Protein AF-A0A937I692-F1 (afdb_monomer_lite)

Radius of gyration: 34.32 Å; chains: 1; bounding box: 75×21×85 Å

pLDDT: mean 79.72, std 9.9, range [45.66, 94.5]

Secondary structure (DSSP, 8-state):
-------HHHHHHHSEEEETT---HHHHHHHHHHHHHHHHHHHHS------HHHHHHHHHHHHHHHHHHHHHHH-EEEE---------B--------GGGG---BTTTB-HHHHHIIIIIISTHHHHHHHHSB-

Sequence (134 aa):
MQYTEPNLFTAFAEGNVDFAYGISPLLFSVLVGLIVAGVWLTYFKTTRPLSPPWKAFLVGLRSSVLVLLLFCLLRPVITTLQVSPQETYLGVIIDDSQSMAITDMAGERSRQDALRENFFGASVIDDLAENFQI

Structure (mmCIF, N/CA/C/O backbone):
data_AF-A0A937I692-F1
#
_entry.id   AF-A0A937I692-F1
#
loop_
_atom_site.group_PDB
_atom_site.id
_atom_site.type_symbol
_atom_site.label_atom_id
_atom_site.label_alt_id
_atom_site.label_comp_id
_atom_site.label_asym_id
_atom_site.label_entity_id
_atom_site.label_seq_id
_atom_site.pdbx_PDB_ins_code
_atom_site.Cartn_x
_atom_site.Cartn_y
_atom_site.Cartn_z
_atom_site.occupancy
_atom_site.B_iso_or_equiv
_atom_site.auth_seq_id
_atom_site.auth_comp_id
_atom_site.auth_asym_id
_atom_site.auth_atom_id
_atom_site.pdbx_PDB_model_num
ATOM 1 N N . MET A 1 1 ? 0.155 -4.234 24.273 1.00 46.06 1 MET A N 1
ATOM 2 C CA . MET A 1 1 ? 1.174 -4.469 23.224 1.00 46.06 1 MET A CA 1
ATOM 3 C C . MET A 1 1 ? 2.032 -3.218 23.132 1.00 46.06 1 MET A C 1
ATOM 5 O O . MET A 1 1 ? 1.473 -2.130 23.164 1.00 46.06 1 MET A O 1
ATOM 9 N N . GLN A 1 2 ? 3.359 -3.345 23.149 1.00 45.66 2 GLN A N 1
ATOM 10 C CA . GLN A 1 2 ? 4.267 -2.193 23.154 1.00 45.66 2 GLN A CA 1
ATOM 11 C C . GLN A 1 2 ? 4.139 -1.430 21.830 1.00 45.66 2 GLN A C 1
ATOM 13 O O . GLN A 1 2 ? 4.371 -1.997 20.769 1.00 45.66 2 GLN A O 1
ATOM 18 N N . TYR A 1 3 ? 3.747 -0.157 21.905 1.00 54.59 3 TYR A N 1
ATOM 19 C CA . TYR A 1 3 ? 3.768 0.773 20.779 1.00 54.59 3 TYR A CA 1
ATOM 20 C C . TYR A 1 3 ? 5.233 1.019 20.406 1.00 54.59 3 TYR A C 1
ATOM 22 O O . TYR A 1 3 ? 5.922 1.831 21.023 1.00 54.59 3 TYR A O 1
ATOM 30 N N . THR A 1 4 ? 5.753 0.230 19.471 1.00 61.16 4 THR A N 1
ATOM 31 C CA . THR A 1 4 ? 7.057 0.487 18.867 1.00 61.16 4 THR A CA 1
ATOM 32 C C . THR A 1 4 ? 6.825 1.448 17.717 1.00 61.16 4 THR A C 1
ATOM 34 O O . THR A 1 4 ? 6.137 1.105 16.757 1.00 61.16 4 THR A O 1
ATOM 37 N N . GLU A 1 5 ? 7.367 2.661 17.822 1.00 67.56 5 GLU A N 1
ATOM 38 C CA . GLU A 1 5 ? 7.374 3.587 16.693 1.00 67.56 5 GLU A CA 1
ATOM 39 C C . GLU A 1 5 ? 7.990 2.882 15.476 1.00 67.56 5 GLU A C 1
ATOM 41 O O . GLU A 1 5 ? 9.095 2.334 15.586 1.00 67.56 5 GLU A O 1
ATOM 46 N N . PRO A 1 6 ? 7.287 2.834 14.332 1.00 66.50 6 PRO A N 1
ATOM 47 C CA . PRO A 1 6 ? 7.775 2.106 13.178 1.00 66.50 6 PRO A CA 1
ATOM 48 C C . PRO A 1 6 ? 9.016 2.813 12.629 1.00 66.50 6 PRO A C 1
ATOM 50 O O . PRO A 1 6 ? 8.943 3.894 12.047 1.00 66.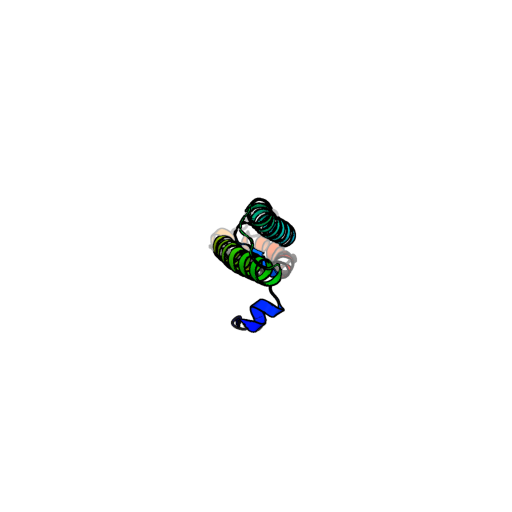50 6 PRO A O 1
ATOM 53 N N . ASN A 1 7 ? 10.174 2.181 12.801 1.00 76.00 7 ASN A N 1
ATOM 54 C CA . ASN A 1 7 ? 11.389 2.569 12.102 1.00 76.00 7 ASN A CA 1
ATOM 55 C C . ASN A 1 7 ? 11.275 2.161 10.625 1.00 76.00 7 ASN A C 1
ATOM 57 O O . ASN A 1 7 ? 10.621 1.176 10.288 1.00 76.00 7 ASN A O 1
ATOM 61 N N . LEU A 1 8 ? 11.966 2.868 9.724 1.00 74.06 8 LEU A N 1
ATOM 62 C CA . LEU A 1 8 ? 11.954 2.539 8.288 1.00 74.06 8 LEU A CA 1
ATOM 63 C C . LEU A 1 8 ? 12.278 1.059 8.031 1.00 74.06 8 LEU A C 1
ATOM 65 O O . LEU A 1 8 ? 11.614 0.397 7.242 1.00 74.06 8 LEU A O 1
ATOM 69 N N . PHE A 1 9 ? 13.268 0.525 8.746 1.00 77.25 9 PHE A N 1
ATOM 70 C CA . PHE A 1 9 ? 13.680 -0.870 8.622 1.00 77.25 9 PHE A CA 1
ATOM 71 C C . PHE A 1 9 ? 12.622 -1.865 9.112 1.00 77.25 9 PHE A C 1
ATOM 73 O O . PHE A 1 9 ? 12.475 -2.918 8.500 1.00 77.25 9 PHE A O 1
ATOM 80 N N . THR A 1 10 ? 11.864 -1.541 10.167 1.00 73.69 10 THR A N 1
ATOM 81 C CA . THR A 1 10 ? 10.785 -2.417 10.652 1.00 73.69 10 THR A CA 1
ATOM 82 C C . THR A 1 10 ? 9.594 -2.376 9.698 1.00 73.69 10 THR A C 1
ATOM 84 O O . THR A 1 10 ? 9.033 -3.419 9.383 1.00 73.69 10 THR A O 1
ATOM 87 N N . ALA A 1 11 ? 9.288 -1.207 9.123 1.00 71.94 11 ALA A N 1
ATOM 88 C CA . ALA A 1 11 ? 8.261 -1.075 8.092 1.00 71.94 11 ALA A CA 1
ATOM 89 C C . ALA A 1 11 ? 8.585 -1.891 6.827 1.00 71.94 11 ALA A C 1
ATOM 91 O O . ALA A 1 11 ? 7.692 -2.523 6.278 1.00 71.94 11 ALA A O 1
ATOM 92 N N . PHE A 1 12 ? 9.845 -1.931 6.376 1.00 75.38 12 PHE A N 1
ATOM 93 C CA . PHE A 1 12 ? 10.246 -2.784 5.246 1.00 75.38 12 PHE A CA 1
ATOM 94 C C . PHE A 1 12 ? 10.268 -4.283 5.578 1.00 75.38 12 PHE A C 1
ATOM 96 O O . PHE A 1 12 ? 10.101 -5.095 4.673 1.00 75.38 12 PHE A O 1
ATOM 103 N N . ALA A 1 13 ? 10.521 -4.655 6.836 1.00 75.38 13 ALA A N 1
ATOM 104 C CA . ALA A 1 13 ? 10.574 -6.054 7.258 1.00 75.38 13 ALA A CA 1
ATOM 105 C C . ALA A 1 13 ? 9.177 -6.669 7.450 1.00 75.38 13 ALA A C 1
ATOM 107 O O . ALA A 1 13 ? 8.985 -7.847 7.158 1.00 75.38 13 ALA A O 1
ATOM 108 N N . GLU A 1 14 ? 8.220 -5.880 7.944 1.00 72.69 14 GLU A N 1
ATOM 109 C CA . GLU A 1 14 ? 6.858 -6.330 8.268 1.00 72.69 14 GLU A CA 1
ATOM 110 C C . GLU A 1 14 ? 5.816 -5.913 7.218 1.00 72.69 14 GLU A C 1
ATOM 112 O O . GLU A 1 14 ? 4.753 -6.527 7.119 1.00 72.69 14 GLU A O 1
ATOM 117 N N . GLY A 1 15 ? 6.091 -4.857 6.452 1.00 71.38 15 GLY A N 1
ATOM 118 C CA . GLY A 1 15 ? 5.182 -4.298 5.458 1.00 71.38 15 GLY A CA 1
ATOM 119 C C . GLY A 1 15 ? 5.314 -4.940 4.082 1.00 71.38 15 GLY A C 1
ATOM 120 O O . GLY A 1 15 ? 6.355 -5.485 3.712 1.00 71.38 15 GLY A O 1
ATOM 121 N N . ASN A 1 16 ? 4.251 -4.830 3.288 1.00 77.69 16 ASN A N 1
ATOM 122 C CA . ASN A 1 16 ? 4.282 -5.207 1.879 1.00 77.69 16 ASN A CA 1
ATOM 123 C C . ASN A 1 16 ? 4.605 -3.978 1.022 1.00 77.69 16 ASN A C 1
ATOM 125 O O . ASN A 1 16 ? 4.185 -2.856 1.318 1.00 77.69 16 ASN A O 1
ATOM 129 N N . VAL A 1 17 ? 5.390 -4.185 -0.037 1.00 75.88 17 VAL A N 1
ATOM 130 C CA . VAL A 1 17 ? 5.664 -3.136 -1.023 1.00 75.88 17 VAL A CA 1
ATOM 131 C C . VAL A 1 17 ? 4.517 -3.117 -2.017 1.00 75.88 17 VAL A C 1
ATOM 133 O O . VAL A 1 17 ? 4.383 -4.032 -2.830 1.00 75.88 17 VAL A O 1
ATOM 136 N N . ASP A 1 18 ? 3.742 -2.041 -1.979 1.00 80.25 18 ASP A N 1
ATOM 137 C CA . ASP A 1 18 ? 2.639 -1.799 -2.896 1.00 80.25 18 ASP A CA 1
ATOM 138 C C . ASP A 1 18 ? 2.839 -0.477 -3.640 1.00 80.25 18 ASP A C 1
ATOM 140 O O . ASP A 1 18 ? 3.593 0.415 -3.243 1.00 80.25 18 ASP A O 1
ATOM 144 N N . PHE A 1 19 ? 2.141 -0.332 -4.759 1.00 82.62 19 PHE A N 1
ATOM 145 C CA . PHE A 1 19 ? 2.031 0.951 -5.440 1.00 82.62 19 PHE A CA 1
ATOM 146 C C . PHE A 1 19 ? 0.739 1.634 -5.007 1.00 82.62 19 PHE A C 1
ATOM 148 O O . PHE A 1 19 ? -0.311 0.994 -4.956 1.00 82.62 19 PHE A O 1
ATOM 155 N N . ALA A 1 20 ? 0.786 2.945 -4.748 1.00 78.06 20 ALA A N 1
ATOM 156 C CA . ALA A 1 20 ? -0.361 3.694 -4.220 1.00 78.06 20 ALA A CA 1
ATOM 157 C C . ALA A 1 20 ? -1.623 3.598 -5.104 1.00 78.06 20 ALA A C 1
ATOM 159 O O . ALA A 1 20 ? -2.740 3.750 -4.622 1.00 78.06 20 ALA A O 1
ATOM 160 N N . TYR A 1 21 ? -1.442 3.325 -6.397 1.00 75.12 21 TYR A N 1
ATOM 161 C CA . TYR A 1 21 ? -2.515 3.151 -7.377 1.00 75.12 21 TYR A CA 1
ATOM 162 C C . TYR A 1 21 ? -3.077 1.718 -7.449 1.00 75.12 21 TYR A C 1
ATOM 164 O O . TYR A 1 21 ? -3.835 1.414 -8.367 1.00 75.12 21 TYR A O 1
ATOM 172 N N . GLY A 1 22 ? -2.694 0.823 -6.531 1.00 78.25 22 GLY A N 1
ATOM 173 C CA . GLY A 1 22 ? -3.143 -0.576 -6.525 1.00 78.25 22 GLY A CA 1
ATOM 174 C C . GLY A 1 22 ? -2.589 -1.407 -7.687 1.00 78.25 22 GLY A C 1
ATOM 175 O O . GLY A 1 22 ? -3.148 -2.443 -8.041 1.00 78.25 22 GLY A O 1
ATOM 176 N N . ILE A 1 23 ? -1.507 -0.948 -8.320 1.00 81.06 23 ILE A N 1
ATOM 177 C CA . ILE A 1 23 ? -0.845 -1.697 -9.386 1.00 81.06 23 ILE A CA 1
ATOM 178 C C . ILE A 1 23 ? -0.100 -2.873 -8.765 1.00 81.06 23 ILE A C 1
ATOM 180 O O . ILE A 1 23 ? 0.735 -2.685 -7.886 1.00 81.06 23 ILE A O 1
ATOM 184 N N . SER A 1 24 ? -0.363 -4.085 -9.255 1.00 84.50 24 SER A N 1
ATOM 185 C CA . SER A 1 24 ? 0.373 -5.261 -8.804 1.00 84.50 24 SER A CA 1
ATOM 186 C C . SER A 1 24 ? 1.842 -5.196 -9.258 1.00 84.50 24 SER A C 1
ATOM 188 O O . SER A 1 24 ? 2.126 -4.746 -10.377 1.00 84.50 24 SER A O 1
ATOM 190 N N . PRO A 1 25 ? 2.798 -5.707 -8.459 1.00 83.69 25 PRO A N 1
ATOM 191 C CA . PRO A 1 25 ? 4.207 -5.792 -8.858 1.00 83.69 25 PRO A CA 1
ATOM 192 C C . PRO A 1 25 ? 4.427 -6.527 -10.192 1.00 83.69 25 PRO A C 1
ATOM 194 O O . PRO A 1 25 ? 5.356 -6.223 -10.948 1.00 83.69 25 PRO A O 1
ATOM 197 N N . LEU A 1 26 ? 3.534 -7.465 -10.523 1.00 88.19 26 LEU A N 1
ATOM 198 C CA . LEU A 1 26 ? 3.527 -8.157 -11.810 1.00 88.19 26 LEU A CA 1
ATOM 199 C C . LEU A 1 26 ? 3.226 -7.204 -12.970 1.00 88.19 26 LEU A C 1
ATOM 201 O O . LEU A 1 26 ? 3.967 -7.186 -13.952 1.00 88.19 26 LEU A O 1
ATOM 205 N N . LEU A 1 27 ? 2.179 -6.382 -12.859 1.00 88.88 27 LEU A N 1
ATOM 206 C CA . LEU A 1 27 ? 1.827 -5.420 -13.905 1.00 88.88 27 LEU A CA 1
ATOM 207 C C . LEU A 1 27 ? 2.922 -4.360 -14.072 1.00 88.88 27 LEU A C 1
ATOM 209 O O . LEU A 1 27 ? 3.260 -4.007 -15.202 1.00 88.88 27 LEU A O 1
ATOM 213 N N . PHE A 1 28 ? 3.543 -3.919 -12.973 1.00 89.75 28 PHE A N 1
ATOM 214 C CA . PHE A 1 28 ? 4.730 -3.063 -13.037 1.00 89.75 28 PHE A CA 1
ATOM 215 C C . PHE A 1 28 ? 5.863 -3.713 -13.846 1.00 89.75 28 PHE A C 1
ATOM 217 O O . PHE A 1 28 ? 6.420 -3.083 -14.745 1.00 89.75 28 PHE A O 1
ATOM 2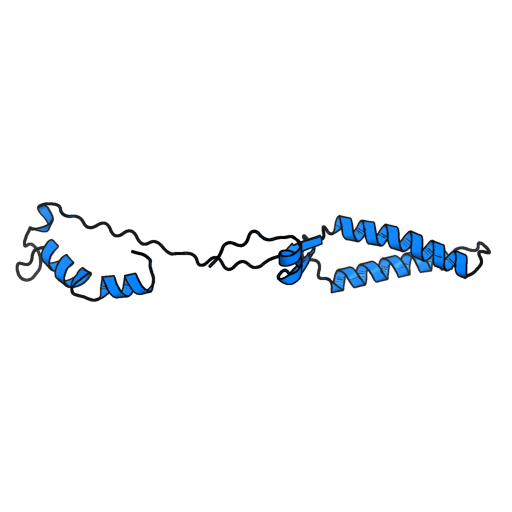24 N N . SER A 1 29 ? 6.157 -4.990 -13.594 1.00 90.25 29 SER A N 1
ATOM 225 C CA . SER A 1 29 ? 7.198 -5.729 -14.322 1.00 90.25 29 SER A CA 1
ATOM 226 C C . SER A 1 29 ? 6.888 -5.845 -15.820 1.00 90.25 29 SER A C 1
ATOM 228 O O . SER A 1 29 ? 7.781 -5.692 -16.656 1.00 90.25 29 SER A O 1
ATOM 230 N N . VAL A 1 30 ? 5.613 -6.042 -16.176 1.00 93.88 30 VAL A N 1
ATOM 231 C CA . VAL A 1 30 ? 5.155 -6.039 -17.575 1.00 93.88 30 VAL A CA 1
ATOM 232 C C . VAL A 1 30 ? 5.373 -4.669 -18.223 1.00 93.88 30 VAL A C 1
ATOM 234 O O . VAL A 1 30 ? 5.921 -4.600 -19.323 1.00 93.88 30 VAL A O 1
ATOM 237 N N . LEU A 1 31 ? 5.009 -3.575 -17.545 1.00 91.62 31 LEU A N 1
ATOM 238 C CA . LEU A 1 31 ? 5.225 -2.213 -18.048 1.00 91.62 31 LEU A CA 1
ATOM 239 C C . LEU A 1 31 ? 6.711 -1.907 -18.262 1.00 91.62 31 LEU A C 1
ATOM 241 O O . LEU A 1 31 ? 7.080 -1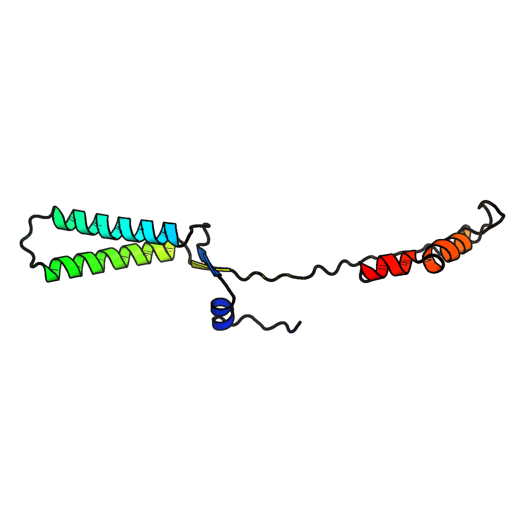.358 -19.302 1.00 91.62 31 LEU A O 1
ATOM 245 N N . VAL A 1 32 ? 7.571 -2.309 -17.322 1.00 92.81 32 VAL A N 1
ATOM 246 C CA . VAL A 1 32 ? 9.029 -2.205 -17.470 1.00 92.81 32 VAL A CA 1
ATOM 247 C C . VAL A 1 32 ? 9.493 -2.960 -18.718 1.00 92.81 32 VAL A C 1
ATOM 249 O O . VAL A 1 32 ? 10.195 -2.384 -19.550 1.00 92.81 32 VAL A O 1
ATOM 252 N N . GLY A 1 33 ? 9.050 -4.207 -18.904 1.00 92.88 33 GLY A N 1
ATOM 253 C CA . GLY A 1 33 ? 9.366 -5.002 -20.093 1.00 92.88 33 GLY A CA 1
ATOM 254 C C . GLY A 1 33 ? 8.939 -4.328 -21.403 1.00 92.88 33 GLY A C 1
ATOM 255 O O . GLY A 1 33 ? 9.725 -4.277 -22.351 1.00 92.88 33 GLY A O 1
ATOM 256 N N . LEU A 1 34 ? 7.737 -3.743 -21.444 1.00 93.75 34 LEU A N 1
ATOM 257 C CA . LEU A 1 34 ? 7.229 -3.005 -22.608 1.00 93.75 34 LEU A CA 1
ATOM 258 C C . LEU A 1 34 ? 8.068 -1.761 -22.923 1.00 93.75 34 LEU A C 1
ATOM 260 O O . LEU A 1 34 ? 8.344 -1.496 -24.094 1.00 93.75 34 LEU A O 1
ATOM 264 N N . ILE A 1 35 ? 8.516 -1.024 -21.902 1.00 92.06 35 ILE A N 1
ATOM 265 C CA . ILE A 1 35 ? 9.410 0.130 -22.075 1.00 92.06 35 ILE A CA 1
ATOM 266 C C . ILE A 1 35 ? 10.740 -0.318 -22.687 1.00 92.06 35 ILE A C 1
ATOM 268 O O . ILE A 1 35 ? 11.165 0.250 -23.696 1.00 92.06 35 ILE A O 1
ATOM 272 N N . VAL A 1 36 ? 11.382 -1.346 -22.119 1.00 90.50 36 VAL A N 1
ATOM 273 C CA . VAL A 1 36 ? 12.673 -1.845 -22.625 1.00 90.50 36 VAL A CA 1
ATOM 274 C C . VAL A 1 36 ? 12.535 -2.348 -24.062 1.00 90.50 36 VAL A C 1
ATOM 276 O O . VAL A 1 36 ? 13.338 -1.979 -24.921 1.00 90.50 36 VAL A O 1
ATOM 279 N N . ALA A 1 37 ? 11.496 -3.135 -24.352 1.00 90.06 37 ALA A N 1
ATOM 280 C CA . ALA A 1 37 ? 11.226 -3.640 -25.695 1.00 90.06 37 ALA A CA 1
ATOM 281 C C . ALA A 1 37 ? 10.955 -2.500 -26.691 1.00 90.06 37 ALA A C 1
ATOM 283 O O . ALA A 1 37 ? 11.514 -2.491 -27.788 1.00 90.06 37 ALA A O 1
ATOM 284 N N . GLY A 1 38 ? 10.157 -1.501 -26.302 1.00 88.81 38 GLY A N 1
ATOM 285 C CA . GLY A 1 38 ? 9.871 -0.327 -27.126 1.00 88.81 38 GLY A CA 1
ATOM 286 C C . GLY A 1 38 ? 11.133 0.469 -27.457 1.00 88.81 38 GLY A C 1
ATOM 287 O O . GLY A 1 38 ? 11.395 0.765 -28.626 1.00 88.81 38 GLY A O 1
ATOM 288 N N . VAL A 1 39 ? 11.970 0.752 -26.455 1.00 87.31 39 VAL A N 1
ATOM 289 C CA . VAL A 1 39 ? 13.262 1.423 -26.665 1.00 87.31 39 VAL A CA 1
ATOM 290 C C . VAL A 1 39 ? 14.156 0.580 -27.575 1.00 87.31 39 VAL A C 1
ATOM 292 O O . VAL A 1 39 ? 14.704 1.103 -28.548 1.00 87.31 39 VAL A O 1
ATOM 295 N N . TRP A 1 40 ? 14.260 -0.725 -27.335 1.00 86.31 40 TRP A N 1
ATOM 296 C CA . TRP A 1 40 ? 15.061 -1.617 -28.169 1.00 86.31 40 TRP A CA 1
ATOM 297 C C . TRP A 1 40 ? 14.613 -1.610 -29.641 1.00 86.31 40 TRP A C 1
ATOM 299 O O . TRP A 1 40 ? 15.451 -1.442 -30.530 1.00 86.31 40 TRP A O 1
ATOM 309 N N . LEU A 1 41 ? 13.304 -1.665 -29.915 1.00 86.06 41 LEU A N 1
ATOM 310 C CA . LEU A 1 41 ? 12.750 -1.600 -31.275 1.00 86.06 41 LEU A CA 1
ATOM 311 C C . LEU A 1 41 ? 13.055 -0.269 -31.983 1.00 86.06 41 LEU A C 1
ATOM 313 O O . LEU A 1 41 ? 13.382 -0.262 -33.174 1.00 86.06 41 LEU A O 1
ATOM 317 N N . THR A 1 42 ? 13.011 0.862 -31.268 1.00 82.62 42 THR A N 1
ATOM 318 C CA . THR A 1 42 ? 13.372 2.173 -31.851 1.00 82.62 42 THR A CA 1
ATOM 319 C C . THR A 1 42 ? 14.847 2.243 -32.262 1.00 82.62 42 THR A C 1
ATOM 321 O O . THR A 1 42 ? 15.181 2.815 -33.305 1.00 82.62 42 THR A O 1
ATOM 324 N N . TYR A 1 43 ? 15.732 1.590 -31.501 1.00 76.19 43 TYR A N 1
ATOM 325 C CA . TYR A 1 43 ? 17.149 1.450 -31.841 1.00 76.19 43 TYR A CA 1
ATOM 326 C C . TYR A 1 43 ? 17.406 0.376 -32.903 1.00 76.19 43 TYR A C 1
ATOM 328 O O . TYR A 1 43 ? 18.424 0.444 -33.598 1.00 76.19 43 TYR A O 1
ATOM 336 N N . PHE A 1 44 ? 16.505 -0.594 -33.069 1.00 69.56 44 PHE A N 1
ATOM 337 C CA . PHE A 1 44 ? 16.571 -1.574 -34.152 1.00 69.56 44 PHE A CA 1
ATOM 338 C C . PHE A 1 44 ? 16.271 -0.927 -35.512 1.00 69.56 44 PHE A C 1
ATOM 340 O O . PHE A 1 44 ? 16.991 -1.168 -36.476 1.00 69.56 44 PHE A O 1
ATOM 347 N N . LYS A 1 45 ? 15.278 -0.030 -35.576 1.00 64.62 45 LYS A N 1
ATOM 348 C CA . LYS A 1 45 ? 14.899 0.696 -36.804 1.00 64.62 45 LYS A CA 1
ATOM 349 C C . LYS A 1 45 ? 15.861 1.821 -37.221 1.00 64.62 45 LYS A C 1
ATOM 351 O O . LYS A 1 45 ? 15.769 2.304 -38.344 1.00 64.62 45 LYS A O 1
ATOM 356 N N . THR A 1 46 ? 16.771 2.254 -36.347 1.00 59.41 46 THR A N 1
ATOM 357 C CA . THR A 1 46 ? 17.733 3.328 -36.651 1.00 59.41 46 THR A CA 1
ATOM 358 C C . THR A 1 46 ? 18.945 2.802 -37.433 1.00 59.41 46 THR A C 1
ATOM 360 O O . THR A 1 46 ? 19.725 1.995 -36.928 1.00 59.41 46 THR A O 1
ATOM 363 N N . THR A 1 47 ? 19.133 3.335 -38.644 1.00 56.09 47 THR A N 1
ATOM 364 C CA . THR A 1 47 ? 20.163 3.019 -39.659 1.00 56.09 47 THR A CA 1
ATOM 365 C C . THR A 1 47 ? 21.570 3.566 -39.376 1.00 56.09 47 THR A C 1
ATOM 367 O O . THR A 1 47 ? 22.449 3.460 -40.229 1.00 56.09 47 THR A O 1
ATOM 370 N N . ARG A 1 48 ? 21.838 4.153 -38.199 1.00 63.94 48 ARG A N 1
ATOM 371 C CA . ARG A 1 48 ? 23.188 4.653 -37.878 1.00 63.94 48 ARG A CA 1
ATOM 372 C C . ARG A 1 48 ? 24.144 3.491 -37.564 1.00 63.94 48 ARG A C 1
ATOM 374 O O . ARG A 1 48 ? 23.793 2.654 -36.727 1.00 63.94 48 ARG A O 1
ATOM 381 N N . PRO A 1 49 ? 25.358 3.463 -38.150 1.00 67.69 49 PRO A N 1
ATOM 382 C CA . PRO A 1 49 ? 26.376 2.459 -37.856 1.00 67.69 49 PRO A CA 1
ATOM 383 C C . PRO A 1 49 ? 26.998 2.745 -36.483 1.00 67.69 49 PRO A C 1
ATOM 385 O O . PRO A 1 49 ? 28.063 3.337 -36.357 1.00 67.69 49 PRO A O 1
ATOM 388 N N . LEU A 1 50 ? 26.280 2.374 -35.428 1.00 69.94 50 LEU A N 1
ATOM 389 C CA . LEU A 1 50 ? 26.789 2.336 -34.061 1.00 69.94 50 LEU A CA 1
ATOM 390 C C . LEU A 1 50 ? 27.205 0.904 -33.748 1.00 69.94 50 LEU A C 1
ATOM 392 O O . LEU A 1 50 ? 26.494 -0.041 -34.097 1.00 69.94 50 LEU A O 1
ATOM 396 N N . SER A 1 51 ? 28.340 0.743 -33.072 1.00 79.81 51 SER A N 1
ATOM 397 C CA . SER A 1 51 ? 28.785 -0.581 -32.658 1.00 79.81 51 SER A CA 1
ATOM 398 C C . SER A 1 51 ? 27.777 -1.207 -31.672 1.00 79.81 51 SER A C 1
ATOM 400 O O . SER A 1 51 ? 27.172 -0.494 -30.860 1.00 79.81 51 SER A O 1
ATOM 402 N N . PRO A 1 52 ? 27.580 -2.539 -31.718 1.00 80.00 52 PRO A N 1
ATOM 403 C CA . PRO A 1 52 ? 26.630 -3.246 -30.856 1.00 80.00 52 PRO A CA 1
ATOM 404 C C . PRO A 1 52 ? 26.701 -2.910 -29.351 1.00 80.00 52 PRO A C 1
ATOM 406 O O . PRO A 1 52 ? 25.635 -2.711 -28.762 1.00 80.00 52 PRO A O 1
ATOM 409 N N . PRO A 1 53 ? 27.885 -2.771 -28.707 1.00 83.94 53 PRO A N 1
ATOM 410 C CA . PRO A 1 53 ? 27.946 -2.471 -27.273 1.00 83.94 53 PRO A CA 1
ATOM 411 C C . PRO A 1 53 ? 27.446 -1.061 -26.939 1.00 83.94 53 PRO A C 1
ATOM 413 O O . PRO A 1 53 ? 26.730 -0.876 -25.958 1.00 83.94 53 PRO A O 1
ATOM 416 N N . TRP A 1 54 ? 27.746 -0.069 -27.782 1.00 83.62 54 TRP A N 1
ATOM 417 C CA . TRP A 1 54 ? 27.252 1.297 -27.592 1.00 83.62 54 TRP A CA 1
ATOM 418 C C . TRP A 1 54 ? 25.738 1.387 -27.781 1.00 83.62 54 TRP A C 1
ATOM 420 O O . TRP A 1 54 ? 25.066 2.115 -27.049 1.00 83.62 54 TRP A O 1
ATOM 430 N N . LYS A 1 55 ? 25.177 0.608 -28.715 1.00 83.56 55 LYS A N 1
ATOM 431 C CA . LYS A 1 55 ? 23.722 0.494 -28.876 1.00 83.56 55 LYS A CA 1
ATOM 432 C C . LYS A 1 55 ? 23.073 -0.092 -27.615 1.00 83.56 55 LYS A C 1
ATOM 434 O O . LYS A 1 55 ? 22.095 0.476 -27.137 1.00 83.56 55 LYS A O 1
ATOM 439 N N . ALA A 1 56 ? 23.632 -1.163 -27.049 1.00 85.12 56 ALA A N 1
ATOM 440 C CA . ALA A 1 56 ? 23.128 -1.757 -25.808 1.00 85.12 56 ALA A CA 1
ATOM 441 C C . ALA A 1 56 ? 23.213 -0.783 -24.620 1.00 85.12 56 ALA A C 1
ATOM 443 O O . ALA A 1 56 ? 22.241 -0.637 -23.880 1.00 85.12 56 ALA A O 1
ATOM 444 N N . PHE A 1 57 ? 24.328 -0.060 -24.484 1.00 89.00 57 PHE A N 1
ATOM 445 C CA . PHE A 1 57 ? 24.504 0.946 -23.436 1.00 89.00 57 PHE A CA 1
ATOM 446 C C . PHE A 1 57 ? 23.464 2.072 -23.525 1.00 89.00 57 PHE A C 1
ATOM 448 O O . PHE A 1 57 ? 22.823 2.401 -22.530 1.00 89.00 57 PHE A O 1
ATOM 455 N N . LEU A 1 58 ? 23.238 2.629 -24.720 1.00 86.81 58 LEU A N 1
ATOM 456 C CA . LEU A 1 58 ? 22.253 3.696 -24.922 1.00 86.81 58 LEU A CA 1
ATOM 457 C C . LEU A 1 58 ? 20.813 3.219 -24.695 1.00 86.81 58 LEU A C 1
ATOM 459 O O . LEU A 1 58 ? 20.012 3.955 -24.119 1.00 86.81 58 LEU A O 1
ATOM 463 N N . VAL A 1 59 ? 20.488 1.990 -25.110 1.00 88.31 59 VAL A N 1
ATOM 464 C CA . VAL A 1 59 ? 19.188 1.365 -24.819 1.00 88.31 59 VAL A CA 1
ATOM 465 C C . VAL A 1 59 ? 19.011 1.188 -23.314 1.00 88.31 59 VAL A C 1
ATOM 467 O O . VAL A 1 59 ? 17.962 1.560 -22.791 1.00 88.31 59 VAL A O 1
ATOM 470 N N . GLY A 1 60 ? 20.029 0.680 -22.613 1.00 90.19 60 GLY A N 1
ATOM 471 C CA . GLY A 1 60 ? 20.010 0.504 -21.162 1.00 90.19 60 GLY A CA 1
ATOM 472 C C . GLY A 1 60 ? 19.829 1.827 -20.422 1.00 90.19 60 GLY A C 1
ATOM 473 O O . GLY A 1 60 ? 18.929 1.944 -19.596 1.00 90.19 60 GLY A O 1
ATOM 474 N N . LEU A 1 61 ? 20.609 2.849 -20.783 1.00 92.31 61 LEU A N 1
ATOM 475 C CA . LEU A 1 61 ? 20.529 4.184 -20.189 1.00 92.31 61 LEU A CA 1
ATOM 476 C C . LEU A 1 61 ? 19.169 4.851 -20.436 1.00 92.31 61 LEU A C 1
ATOM 478 O O . LEU A 1 61 ? 18.578 5.431 -19.531 1.00 92.31 61 LEU A O 1
ATOM 482 N N . ARG A 1 62 ? 18.639 4.773 -21.661 1.00 91.88 62 ARG A N 1
ATOM 483 C CA . ARG A 1 62 ? 17.330 5.366 -21.971 1.00 91.88 62 ARG A CA 1
ATOM 484 C C . ARG A 1 62 ? 16.197 4.624 -21.266 1.00 91.88 62 ARG A C 1
ATOM 486 O O . ARG A 1 62 ? 15.271 5.257 -20.766 1.00 91.88 62 ARG A O 1
ATOM 493 N N . SER A 1 63 ? 16.283 3.297 -21.212 1.00 92.50 63 SER A N 1
ATOM 494 C CA . SER A 1 63 ? 15.303 2.470 -20.511 1.00 92.50 63 SER A CA 1
ATOM 495 C C . SER A 1 63 ? 15.336 2.723 -19.007 1.00 92.50 63 SER A C 1
ATOM 497 O O . SER A 1 63 ? 14.275 2.848 -18.408 1.00 92.50 63 SER A O 1
ATOM 499 N N . SER A 1 64 ? 16.517 2.872 -18.398 1.00 93.75 64 SER A N 1
ATOM 500 C CA . SER A 1 64 ? 16.629 3.119 -16.956 1.00 93.75 64 SER A CA 1
ATOM 501 C C . SER A 1 64 ? 15.980 4.439 -16.550 1.00 93.75 64 SER A C 1
ATOM 503 O O . SER A 1 64 ? 15.221 4.457 -15.585 1.00 93.75 64 SER A O 1
ATOM 505 N N . VAL A 1 65 ? 16.176 5.518 -17.317 1.00 94.50 65 VAL A N 1
ATOM 506 C CA . VAL A 1 65 ? 15.502 6.801 -17.051 1.00 94.50 65 VAL A CA 1
ATOM 507 C C . VAL A 1 65 ? 13.980 6.651 -17.120 1.00 94.50 65 VAL A C 1
ATOM 509 O O . VAL A 1 65 ? 13.279 7.134 -16.236 1.00 94.50 65 VAL A O 1
ATOM 512 N N . LEU A 1 66 ? 13.455 5.954 -18.132 1.00 93.50 66 LEU A N 1
ATOM 513 C CA . LEU A 1 66 ? 12.010 5.735 -18.265 1.00 93.50 66 LEU A CA 1
ATOM 514 C C . LEU A 1 66 ? 11.442 4.855 -17.144 1.00 93.50 66 LEU A C 1
ATOM 516 O O . LEU A 1 66 ? 10.362 5.144 -16.636 1.00 93.50 66 LEU A O 1
ATOM 520 N N . VAL A 1 67 ? 12.168 3.814 -16.732 1.00 93.50 67 VAL A N 1
ATOM 521 C CA . VAL A 1 67 ? 11.775 2.941 -15.616 1.00 93.50 67 VAL A CA 1
ATOM 522 C C . VAL A 1 67 ? 11.791 3.702 -14.293 1.00 93.50 67 VAL A C 1
ATOM 524 O O . VAL A 1 67 ? 10.858 3.556 -13.510 1.00 93.50 67 VAL A O 1
ATOM 527 N N . LEU A 1 68 ? 12.795 4.550 -14.053 1.00 93.69 68 LEU A N 1
ATOM 528 C CA . LEU A 1 68 ? 12.845 5.410 -12.869 1.00 93.69 68 LEU A CA 1
ATOM 529 C C . LEU A 1 68 ? 11.683 6.404 -12.851 1.00 93.69 68 LEU A C 1
ATOM 531 O O . LEU A 1 68 ? 11.036 6.564 -11.821 1.00 93.69 68 LEU A O 1
ATOM 535 N N . LEU A 1 69 ? 11.374 7.031 -13.990 1.00 93.31 69 LEU A N 1
ATOM 536 C CA . LEU A 1 69 ? 10.207 7.906 -14.105 1.00 93.31 69 LEU A CA 1
ATOM 537 C C . LEU A 1 69 ? 8.907 7.152 -13.816 1.00 93.31 69 LEU A C 1
ATOM 539 O O . LEU A 1 69 ? 8.084 7.656 -13.057 1.00 93.31 69 LEU A O 1
ATOM 543 N N . LEU A 1 70 ? 8.737 5.948 -14.373 1.00 90.31 70 LEU A N 1
ATOM 544 C CA . LEU A 1 70 ? 7.581 5.098 -14.093 1.00 90.31 70 LEU A CA 1
ATOM 545 C C . LEU A 1 70 ? 7.495 4.764 -12.599 1.00 90.31 70 LEU A C 1
ATOM 547 O O . LEU A 1 70 ? 6.444 4.944 -11.997 1.00 90.31 70 LEU A O 1
ATOM 551 N N . PHE A 1 71 ? 8.596 4.328 -11.989 1.00 90.12 71 PHE A N 1
ATOM 552 C CA . PHE A 1 71 ? 8.656 4.009 -10.564 1.00 90.12 71 PHE A CA 1
ATOM 553 C C . PHE A 1 71 ? 8.253 5.209 -9.695 1.00 90.12 71 PHE A C 1
ATOM 555 O O . PHE A 1 71 ? 7.398 5.076 -8.822 1.00 90.12 71 PHE A O 1
ATOM 562 N N . CYS A 1 72 ? 8.789 6.399 -9.981 1.00 89.75 72 CYS A N 1
ATOM 563 C CA . CYS A 1 72 ? 8.420 7.632 -9.283 1.00 89.75 72 CYS A CA 1
ATOM 564 C C . CYS A 1 72 ? 6.944 8.011 -9.493 1.00 89.75 72 CYS A C 1
ATOM 566 O O . CYS A 1 72 ? 6.282 8.424 -8.542 1.00 89.75 72 CYS A O 1
ATOM 568 N N . LEU A 1 73 ? 6.413 7.847 -10.711 1.00 88.94 73 LEU A N 1
ATOM 569 C CA . LEU A 1 73 ? 5.005 8.110 -11.038 1.00 88.94 73 LEU A CA 1
ATOM 570 C C . LEU A 1 73 ? 4.047 7.178 -10.293 1.00 88.94 73 LEU A C 1
ATOM 572 O O . LEU A 1 73 ? 2.979 7.614 -9.867 1.00 88.94 73 LEU A O 1
ATOM 576 N N . LEU A 1 74 ? 4.428 5.912 -10.118 1.00 86.88 74 LEU A N 1
ATOM 577 C CA . LEU A 1 74 ? 3.600 4.918 -9.435 1.00 86.88 74 LEU A CA 1
ATOM 578 C C . LEU A 1 74 ? 3.586 5.060 -7.915 1.00 86.88 74 LEU A C 1
ATOM 580 O O . LEU A 1 74 ? 2.770 4.400 -7.272 1.00 86.88 74 LEU A O 1
ATOM 584 N N . ARG A 1 75 ? 4.432 5.940 -7.362 1.00 86.62 75 ARG A N 1
ATOM 585 C CA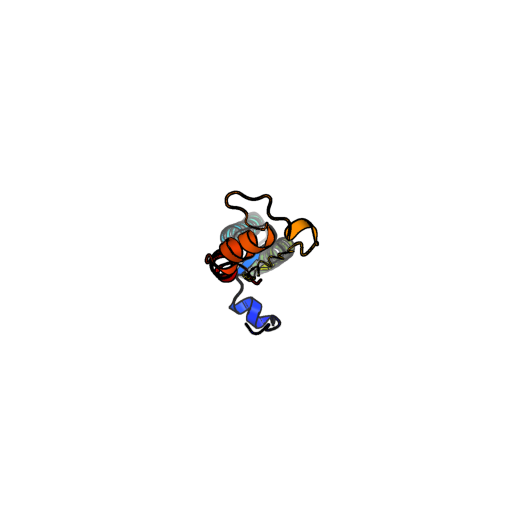 . ARG A 1 75 ? 4.511 6.269 -5.936 1.00 86.62 75 ARG A CA 1
ATOM 586 C C . ARG A 1 75 ? 4.605 4.993 -5.080 1.00 86.62 75 ARG A C 1
ATOM 588 O O . ARG A 1 75 ? 3.585 4.538 -4.554 1.00 86.62 75 ARG A O 1
ATOM 595 N N . PRO A 1 76 ? 5.805 4.401 -4.949 1.00 84.62 76 PRO A N 1
ATOM 596 C CA . PRO A 1 76 ? 5.994 3.224 -4.109 1.00 84.62 76 PRO A CA 1
ATOM 597 C C . PRO A 1 76 ? 5.627 3.572 -2.665 1.00 84.62 76 PRO A C 1
ATOM 599 O O . PRO A 1 76 ? 6.063 4.599 -2.135 1.00 84.62 76 PRO A O 1
ATOM 602 N N . VAL A 1 77 ? 4.808 2.735 -2.040 1.00 82.94 77 VAL A N 1
ATOM 603 C CA . VAL A 1 77 ? 4.376 2.892 -0.651 1.00 82.94 77 VAL A CA 1
ATOM 604 C C . VAL A 1 77 ? 4.557 1.575 0.090 1.00 82.94 77 VAL A C 1
ATOM 606 O O . VAL A 1 77 ? 4.449 0.495 -0.483 1.00 82.94 77 VAL A O 1
ATOM 609 N N . ILE A 1 78 ? 4.865 1.672 1.377 1.00 81.25 78 ILE A N 1
ATOM 610 C CA . ILE A 1 78 ? 4.956 0.513 2.261 1.00 81.25 78 ILE A CA 1
ATOM 611 C C . ILE A 1 78 ? 3.659 0.475 3.051 1.00 81.25 78 ILE A C 1
ATOM 613 O O . ILE A 1 78 ? 3.343 1.433 3.762 1.00 81.25 78 ILE A O 1
ATOM 617 N N . THR A 1 79 ? 2.900 -0.601 2.897 1.00 77.62 79 THR A N 1
ATOM 618 C CA . THR A 1 79 ? 1.636 -0.807 3.601 1.00 77.62 79 THR A CA 1
ATOM 619 C C . THR A 1 79 ? 1.871 -1.751 4.777 1.00 77.62 79 THR A C 1
ATOM 621 O O . THR A 1 79 ? 2.382 -2.861 4.622 1.00 77.62 79 THR A O 1
ATOM 624 N N . THR A 1 80 ? 1.519 -1.303 5.982 1.00 76.38 80 THR A N 1
ATOM 625 C CA . THR A 1 80 ? 1.563 -2.115 7.202 1.00 76.38 80 THR A CA 1
ATOM 626 C C . THR A 1 80 ? 0.142 -2.324 7.714 1.00 76.38 80 THR A C 1
ATOM 628 O O . THR A 1 80 ? -0.618 -1.376 7.911 1.00 76.38 80 THR A O 1
ATOM 631 N N . LEU A 1 81 ? -0.246 -3.587 7.900 1.00 68.56 81 LEU A N 1
ATOM 632 C CA . LEU A 1 81 ? -1.543 -3.939 8.469 1.00 68.56 81 LEU A CA 1
ATOM 633 C C . LEU A 1 81 ? -1.427 -3.912 9.990 1.00 68.56 81 LEU A C 1
ATOM 635 O O . LEU A 1 81 ? -0.894 -4.836 10.597 1.00 68.56 81 LEU A O 1
ATOM 639 N N . GLN A 1 82 ? -1.927 -2.847 10.607 1.00 67.25 82 GLN A N 1
ATOM 640 C CA . GLN A 1 82 ? -2.085 -2.789 12.054 1.00 67.25 82 GLN A CA 1
ATOM 641 C C . GLN A 1 82 ? -3.525 -3.145 12.407 1.00 67.25 82 GLN A C 1
ATOM 643 O O . GLN A 1 82 ? -4.457 -2.394 12.123 1.00 67.25 82 GLN A O 1
ATOM 648 N N . VAL A 1 83 ? -3.708 -4.309 13.028 1.00 63.88 83 VAL A N 1
ATOM 649 C CA . VAL A 1 83 ? -4.989 -4.678 13.630 1.00 63.88 83 VAL A CA 1
ATOM 650 C C . VAL A 1 83 ? -5.081 -3.923 14.951 1.00 63.88 83 VAL A C 1
ATOM 652 O O . VAL A 1 83 ? -4.465 -4.315 15.938 1.00 63.88 83 VAL A O 1
ATOM 655 N N . SER A 1 84 ? -5.794 -2.799 14.957 1.00 62.94 84 SER A N 1
ATOM 656 C CA . SER A 1 84 ? -6.165 -2.126 16.200 1.00 62.94 84 SER A CA 1
ATOM 657 C C . SER A 1 84 ? -7.366 -2.873 16.783 1.00 62.94 84 SER A C 1
ATOM 659 O O . SER A 1 84 ? -8.426 -2.862 16.151 1.00 62.94 84 SER A O 1
ATOM 661 N N . PRO A 1 85 ? -7.234 -3.567 17.930 1.00 60.62 85 PRO A N 1
ATOM 662 C CA . PRO A 1 85 ? -8.407 -4.074 18.623 1.00 60.62 85 PRO A CA 1
ATOM 663 C C . PRO A 1 85 ? -9.273 -2.867 19.000 1.00 60.62 85 PRO A C 1
ATOM 665 O O . PRO A 1 85 ? -8.831 -1.994 19.743 1.00 60.62 85 PRO A O 1
ATOM 668 N N . GLN A 1 86 ? -10.479 -2.774 18.433 1.00 60.19 86 GLN A N 1
ATOM 669 C CA . GLN A 1 86 ? -11.453 -1.779 18.871 1.00 60.19 86 GLN A CA 1
ATOM 670 C C . GLN A 1 86 ? -11.944 -2.198 20.256 1.00 60.19 86 GLN A C 1
ATOM 672 O O . GLN A 1 86 ? -12.749 -3.120 20.379 1.00 60.19 86 GLN A O 1
ATOM 677 N N . GLU A 1 87 ? -11.437 -1.549 21.302 1.00 66.69 87 GLU A N 1
ATOM 678 C CA . GLU A 1 87 ? -12.009 -1.686 22.639 1.00 66.69 87 GLU A CA 1
ATOM 679 C C . GLU A 1 87 ? -13.412 -1.072 22.607 1.00 66.69 87 GLU A C 1
ATOM 681 O O . GLU A 1 87 ? -13.582 0.126 22.367 1.00 66.69 87 GLU A O 1
ATOM 686 N N . THR A 1 88 ? -14.437 -1.916 22.746 1.00 71.19 88 THR A N 1
ATOM 687 C CA . THR A 1 88 ? -15.827 -1.460 22.711 1.00 71.19 88 THR A CA 1
ATOM 688 C C . THR A 1 88 ? -16.237 -1.079 24.126 1.00 71.19 88 THR A C 1
ATOM 690 O O . THR A 1 88 ? -16.425 -1.945 24.979 1.00 71.19 88 THR A O 1
ATOM 693 N N . TYR A 1 89 ? -16.331 0.227 24.379 1.00 78.44 89 TYR A N 1
ATOM 694 C CA . TYR A 1 89 ? -16.769 0.771 25.662 1.00 78.44 89 TYR A CA 1
ATOM 695 C C . TYR A 1 89 ? -18.295 0.804 25.728 1.00 78.44 89 TYR A C 1
ATOM 697 O O . TYR A 1 89 ? -18.942 1.386 24.850 1.00 78.44 89 TYR A O 1
ATOM 705 N N . LEU A 1 90 ? -18.869 0.224 26.781 1.00 81.62 90 LEU A N 1
ATOM 706 C CA . LEU A 1 90 ? -20.307 0.270 27.041 1.00 81.62 90 LEU A CA 1
ATOM 707 C C . LEU A 1 90 ? -20.573 1.060 28.325 1.00 81.62 90 LEU A C 1
ATOM 709 O O . LEU A 1 90 ? -20.277 0.603 29.418 1.00 81.62 90 LEU A O 1
ATOM 713 N N . GLY A 1 91 ? -21.166 2.248 28.206 1.00 84.56 91 GLY A N 1
ATOM 714 C CA . GLY A 1 91 ? -21.615 3.013 29.369 1.00 84.56 91 GLY A CA 1
ATOM 715 C C . GLY A 1 91 ? -23.017 2.589 29.806 1.00 84.56 91 GLY A C 1
ATOM 716 O O . GLY A 1 91 ? -23.967 2.761 29.043 1.00 84.56 91 GLY A O 1
ATOM 717 N N . VAL A 1 92 ? -23.166 2.088 31.036 1.00 83.12 92 VAL A N 1
ATOM 718 C CA . VAL A 1 92 ? -24.475 1.778 31.636 1.00 83.12 92 VAL A CA 1
ATOM 719 C C . VAL A 1 92 ? -24.853 2.871 32.634 1.00 83.12 92 VAL A C 1
ATOM 721 O O . VAL A 1 92 ? -24.141 3.108 33.606 1.00 83.12 92 VAL A O 1
ATOM 724 N N . ILE A 1 93 ? -25.988 3.537 32.408 1.00 86.88 93 ILE A N 1
ATOM 725 C CA . ILE A 1 93 ? -26.542 4.537 33.331 1.00 86.88 93 ILE A CA 1
ATOM 726 C C . ILE A 1 93 ? -27.814 3.962 33.945 1.00 86.88 93 ILE A C 1
ATOM 728 O O . ILE A 1 93 ? -28.748 3.604 33.228 1.00 86.88 93 ILE A O 1
ATOM 732 N N . ILE A 1 94 ? -27.844 3.891 35.273 1.00 84.94 94 ILE A N 1
ATOM 733 C CA . ILE A 1 94 ? -28.979 3.384 36.043 1.00 84.94 94 ILE A CA 1
ATOM 734 C C . ILE A 1 94 ? -29.637 4.567 36.752 1.00 84.94 94 ILE A C 1
ATOM 736 O O . ILE A 1 94 ? -28.959 5.343 37.423 1.00 84.94 94 ILE A O 1
ATOM 740 N N . ASP A 1 95 ? -30.953 4.709 36.594 1.00 85.06 95 ASP A N 1
ATOM 741 C CA . ASP A 1 95 ? -31.732 5.705 37.331 1.00 85.06 95 ASP A CA 1
ATOM 742 C C . ASP A 1 95 ? -31.928 5.257 38.792 1.00 85.06 95 ASP A C 1
ATOM 744 O O . ASP A 1 95 ? -32.450 4.170 39.046 1.00 85.06 95 ASP A O 1
ATOM 748 N N . ASP A 1 96 ? -31.528 6.106 39.743 1.00 86.00 96 ASP A N 1
ATOM 749 C CA . ASP A 1 96 ? -31.693 5.918 41.196 1.00 86.00 96 ASP A CA 1
ATOM 750 C C . ASP A 1 96 ? -32.705 6.916 41.795 1.00 86.00 96 ASP A C 1
ATOM 752 O O . ASP A 1 96 ? -32.635 7.327 42.955 1.00 86.00 96 ASP A O 1
ATOM 756 N N . SER A 1 97 ? -33.658 7.376 40.982 1.00 88.38 97 SER A N 1
ATOM 757 C CA . SER A 1 97 ? -34.711 8.272 41.451 1.00 88.38 97 SER A CA 1
ATOM 758 C C . SER A 1 97 ? -35.630 7.602 42.486 1.00 88.38 97 SER A C 1
ATOM 760 O O . SER A 1 97 ? -35.913 6.407 42.434 1.00 88.38 97 SER A O 1
ATOM 762 N N . GLN A 1 98 ? -36.213 8.402 43.390 1.00 80.38 98 GLN A N 1
ATOM 763 C CA . GLN A 1 98 ? -37.205 7.939 44.383 1.00 80.38 98 GLN A CA 1
ATOM 764 C C . GLN A 1 98 ? -38.420 7.237 43.748 1.00 80.38 98 GLN A C 1
ATOM 766 O O . GLN A 1 98 ? -39.093 6.440 44.395 1.00 80.38 98 GLN A O 1
ATOM 771 N N . SER A 1 99 ? -38.693 7.494 42.464 1.00 80.69 99 SER A N 1
ATOM 772 C CA . SER A 1 99 ? -39.763 6.818 41.730 1.00 80.69 99 SER A CA 1
ATOM 773 C C . SER A 1 99 ? -39.490 5.323 41.515 1.00 80.69 99 SER A C 1
ATOM 775 O O . SER A 1 99 ? -40.430 4.546 41.367 1.00 80.69 99 SER A O 1
ATOM 777 N N . MET A 1 100 ? -38.224 4.902 41.537 1.00 81.19 100 MET A N 1
ATOM 778 C CA . MET A 1 100 ? -37.813 3.510 41.344 1.00 81.19 100 MET A CA 1
ATOM 779 C C . MET A 1 100 ? -38.100 2.623 42.562 1.00 81.19 100 MET A C 1
ATOM 781 O O . MET A 1 100 ? -38.219 1.407 42.411 1.00 81.19 100 MET A O 1
ATOM 785 N N . ALA A 1 101 ? -38.281 3.223 43.743 1.00 81.44 101 ALA A N 1
ATOM 786 C CA . ALA A 1 101 ? -38.670 2.530 44.971 1.00 81.44 101 ALA A CA 1
ATOM 787 C C . ALA A 1 101 ? -40.177 2.205 45.037 1.00 81.44 101 ALA A C 1
ATOM 789 O O . ALA A 1 101 ? -40.621 1.508 45.946 1.00 81.44 101 ALA A O 1
ATOM 790 N N . ILE A 1 102 ? -40.976 2.693 44.080 1.00 82.69 102 ILE A N 1
ATOM 791 C CA . ILE A 1 102 ? -42.420 2.444 44.039 1.00 82.69 102 ILE A CA 1
ATOM 792 C C . ILE A 1 102 ? -42.679 0.990 43.625 1.00 82.69 102 ILE A C 1
ATOM 794 O O . ILE A 1 102 ? -42.218 0.531 42.575 1.00 82.69 102 ILE A O 1
ATOM 798 N N . THR A 1 103 ? -43.459 0.285 44.440 1.00 82.56 103 THR A N 1
ATOM 799 C CA . THR A 1 103 ? -43.867 -1.115 44.277 1.00 82.56 103 THR A CA 1
ATOM 800 C C . THR A 1 103 ? -45.058 -1.268 43.325 1.00 82.56 103 THR A C 1
ATOM 802 O O . THR A 1 103 ? -46.139 -1.697 43.711 1.00 82.56 103 THR A O 1
ATOM 805 N N . ASP A 1 104 ? -44.859 -0.881 42.064 1.00 78.88 104 ASP A N 1
ATOM 806 C CA . ASP A 1 104 ? -45.883 -0.933 40.999 1.00 78.88 104 ASP A CA 1
ATOM 807 C C . ASP A 1 104 ? -45.736 -2.171 40.083 1.00 78.88 104 ASP A C 1
ATOM 809 O O . ASP A 1 104 ? -46.494 -2.373 39.138 1.00 78.88 104 ASP A O 1
ATOM 813 N N . MET A 1 105 ? -44.733 -3.023 40.331 1.00 76.31 105 MET A N 1
ATOM 814 C CA . MET A 1 105 ? -44.492 -4.226 39.527 1.00 76.31 105 MET A CA 1
ATOM 815 C C . MET A 1 105 ? -45.284 -5.431 40.049 1.00 76.31 105 MET A C 1
ATOM 817 O O . MET A 1 105 ? -45.625 -5.527 41.231 1.00 76.31 105 MET A O 1
ATOM 821 N N . ALA A 1 106 ? -45.530 -6.399 39.160 1.00 70.19 106 ALA A N 1
ATOM 822 C CA . ALA A 1 106 ? -46.206 -7.650 39.492 1.00 70.19 106 ALA A CA 1
ATOM 823 C C . ALA A 1 106 ? -45.540 -8.351 40.694 1.00 70.19 106 ALA A C 1
ATOM 825 O O . ALA A 1 106 ? -44.342 -8.640 40.680 1.00 70.19 106 ALA A O 1
ATOM 826 N N . GLY A 1 107 ? -46.336 -8.633 41.729 1.00 71.69 107 GLY A N 1
ATOM 827 C CA . GLY A 1 107 ? -45.855 -9.209 42.988 1.00 71.69 107 GLY A CA 1
ATOM 828 C C . GLY A 1 107 ? -45.352 -8.190 44.016 1.00 71.69 107 GLY A C 1
ATOM 829 O O . GLY A 1 107 ? -44.492 -8.552 44.810 1.00 71.69 107 GLY A O 1
ATOM 830 N N . GLU A 1 108 ? -45.852 -6.946 43.984 1.00 73.88 108 GLU A N 1
ATOM 831 C CA . GLU A 1 108 ? -45.522 -5.869 44.942 1.00 73.88 108 GLU A CA 1
ATOM 832 C C . GLU A 1 108 ? -44.020 -5.539 45.010 1.00 73.88 108 GLU A C 1
ATOM 834 O O . GLU A 1 108 ? -43.515 -5.087 46.035 1.00 73.88 108 GLU A O 1
ATOM 839 N N . ARG A 1 109 ? -43.280 -5.761 43.918 1.00 76.62 109 ARG A N 1
ATOM 840 C CA . ARG A 1 109 ? -41.836 -5.480 43.861 1.00 76.62 109 ARG A CA 1
ATOM 841 C C . ARG A 1 109 ? -41.572 -4.052 43.406 1.00 76.62 109 ARG A C 1
ATOM 843 O O . ARG A 1 109 ? -42.307 -3.515 42.574 1.00 76.62 109 ARG A O 1
ATOM 850 N N . SER A 1 110 ? -40.504 -3.441 43.915 1.00 81.44 110 SER A N 1
ATOM 851 C CA . SER A 1 110 ? -40.053 -2.143 43.413 1.00 81.44 110 SER A CA 1
ATOM 852 C C . SER A 1 110 ? -39.315 -2.309 42.079 1.00 81.44 110 SER A C 1
ATOM 854 O O . SER A 1 110 ? -38.749 -3.367 41.784 1.00 81.44 110 SER A O 1
ATOM 856 N N . ARG A 1 111 ? -39.307 -1.259 41.247 1.00 81.62 111 ARG A N 1
ATOM 857 C CA . ARG A 1 111 ? -38.534 -1.251 39.990 1.00 81.62 111 ARG A CA 1
ATOM 858 C C . ARG A 1 111 ? -37.028 -1.367 40.254 1.00 81.62 111 ARG A C 1
ATOM 860 O O . ARG A 1 111 ? -36.323 -1.995 39.466 1.00 81.62 111 ARG A O 1
ATOM 867 N N . GLN A 1 112 ? -36.551 -0.812 41.369 1.00 83.50 112 GLN A N 1
ATOM 868 C CA . GLN A 1 112 ? -35.161 -0.934 41.815 1.00 83.50 112 GLN A CA 1
ATOM 869 C C . GLN A 1 112 ? -34.798 -2.383 42.172 1.00 83.50 112 GLN A C 1
ATOM 871 O O . GLN A 1 112 ? -33.746 -2.866 41.756 1.00 83.50 112 GLN A O 1
ATOM 876 N N . ASP A 1 113 ? -35.672 -3.094 42.887 1.00 80.44 113 ASP A N 1
ATOM 877 C CA . ASP A 1 113 ? -35.428 -4.493 43.264 1.00 80.44 113 ASP A CA 1
ATOM 878 C C . ASP A 1 113 ? -35.428 -5.410 42.038 1.00 80.44 113 ASP A C 1
ATOM 880 O O . ASP A 1 113 ? -34.558 -6.270 41.909 1.00 80.44 113 ASP A O 1
ATOM 884 N N . ALA A 1 114 ? -36.336 -5.174 41.086 1.00 81.62 114 ALA A N 1
ATOM 885 C CA . ALA A 1 114 ? -36.369 -5.918 39.830 1.00 81.62 114 ALA A CA 1
ATOM 886 C C . ALA A 1 114 ? -35.113 -5.686 38.969 1.00 81.62 114 ALA A C 1
ATOM 888 O O . ALA A 1 1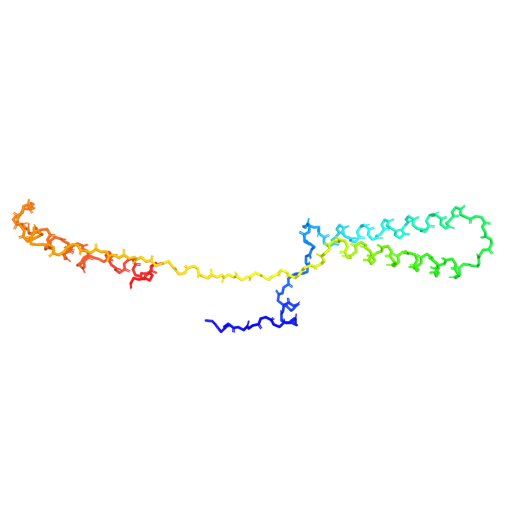14 ? -34.625 -6.628 38.344 1.00 81.62 114 ALA A O 1
ATOM 889 N N . LEU A 1 115 ? -34.569 -4.461 38.941 1.00 83.69 115 LEU A N 1
ATOM 890 C CA . LEU A 1 115 ? -33.282 -4.179 38.295 1.00 83.69 115 LEU A CA 1
ATOM 891 C C . LEU A 1 115 ? -32.127 -4.870 39.019 1.00 83.69 115 LEU A C 1
ATOM 893 O O . LEU A 1 115 ? -31.271 -5.456 38.367 1.00 83.69 115 LEU A O 1
ATOM 897 N N . ARG A 1 116 ? -32.096 -4.845 40.355 1.00 81.12 116 ARG A N 1
ATOM 898 C CA . ARG A 1 116 ? -31.044 -5.529 41.120 1.00 81.12 116 ARG A CA 1
ATOM 899 C C . ARG A 1 116 ? -31.031 -7.029 40.866 1.00 81.12 116 ARG A C 1
ATOM 901 O O . ARG A 1 116 ? -29.974 -7.593 40.607 1.00 81.12 116 ARG A O 1
ATOM 908 N N . GLU A 1 117 ? -32.200 -7.650 40.876 1.00 81.31 117 GLU A N 1
ATOM 909 C CA . GLU A 1 117 ? -32.343 -9.088 40.667 1.00 81.31 117 GLU A CA 1
ATOM 910 C C . GLU A 1 117 ? -32.020 -9.499 39.222 1.00 81.31 117 GLU A C 1
ATOM 912 O O . GLU A 1 117 ? -31.255 -10.433 39.018 1.00 81.31 117 GLU A O 1
ATOM 917 N N . ASN A 1 118 ? -32.533 -8.789 38.211 1.00 81.06 118 ASN A N 1
ATOM 918 C CA . ASN A 1 118 ? -32.365 -9.199 36.809 1.00 81.06 118 ASN A CA 1
ATOM 919 C C . ASN A 1 118 ? -31.097 -8.661 36.136 1.00 81.06 118 ASN A C 1
ATOM 921 O O . ASN A 1 118 ? -30.672 -9.222 35.136 1.00 81.06 118 ASN A O 1
ATOM 925 N N . PHE A 1 119 ? -30.525 -7.557 36.618 1.00 81.56 119 PHE A N 1
ATOM 926 C CA . PHE A 1 119 ? -29.353 -6.942 35.991 1.00 81.56 119 PHE A CA 1
ATOM 927 C C . PHE A 1 119 ? -28.052 -7.317 36.709 1.00 81.56 119 PHE A C 1
ATOM 929 O O . PHE A 1 119 ? -27.056 -7.579 36.048 1.00 81.56 119 PHE A O 1
ATOM 936 N N . PHE A 1 120 ? -28.065 -7.378 38.048 1.00 78.50 120 PHE A N 1
ATOM 937 C CA . PHE A 1 120 ? -26.903 -7.790 38.850 1.00 78.50 120 PHE A CA 1
ATOM 938 C C . PHE A 1 120 ? -27.006 -9.227 39.380 1.00 78.50 120 PHE A C 1
ATOM 940 O O . PHE A 1 120 ? -25.984 -9.841 39.666 1.00 78.50 120 PHE A O 1
ATOM 947 N N . GLY A 1 121 ? -28.222 -9.754 39.563 1.00 69.44 121 GLY A N 1
ATOM 948 C CA . GLY A 1 121 ? -28.451 -11.124 40.036 1.00 69.44 121 GLY A CA 1
ATOM 949 C C . GLY A 1 121 ? -28.536 -12.164 38.915 1.00 69.44 121 GLY A C 1
ATOM 950 O O . GLY A 1 121 ? -28.147 -13.311 39.124 1.00 69.44 121 GLY A O 1
ATOM 951 N N . ALA A 1 122 ? -29.003 -11.777 37.726 1.00 65.75 122 ALA A N 1
ATOM 952 C CA . ALA A 1 122 ? -28.806 -12.552 36.509 1.00 65.75 122 ALA A CA 1
ATOM 953 C C . ALA A 1 122 ? -27.498 -12.095 35.855 1.00 65.75 122 ALA A C 1
ATOM 955 O O . ALA A 1 122 ? -27.175 -10.910 35.889 1.00 65.75 122 ALA A O 1
ATOM 956 N N . SER A 1 123 ? -26.758 -13.026 35.255 1.00 74.31 123 SER A N 1
ATOM 957 C CA . SER A 1 123 ? -25.406 -12.856 34.693 1.00 74.31 123 SER A CA 1
ATOM 958 C C . SER A 1 123 ? -25.297 -11.866 33.522 1.00 74.31 123 SER A C 1
ATOM 960 O O . SER A 1 123 ? -24.325 -11.892 32.785 1.00 74.31 123 SER A O 1
ATOM 962 N N . VAL A 1 124 ? -26.267 -10.974 33.330 1.00 81.12 124 VAL A N 1
ATOM 963 C CA . VAL A 1 124 ? -26.316 -10.003 32.233 1.00 81.12 124 VAL A CA 1
ATOM 964 C C . VAL A 1 124 ? -25.111 -9.062 32.272 1.00 81.12 124 VAL A C 1
ATOM 966 O O . VAL A 1 124 ? -24.536 -8.770 31.229 1.00 81.12 124 VAL A O 1
ATOM 969 N N . ILE A 1 125 ? -24.701 -8.602 33.460 1.00 82.81 125 ILE A N 1
ATOM 970 C CA . ILE A 1 125 ? -23.472 -7.807 33.622 1.00 82.81 125 ILE A CA 1
ATOM 971 C C . ILE A 1 125 ? -22.228 -8.626 33.252 1.00 82.81 125 ILE A C 1
ATOM 973 O O . ILE A 1 125 ? -21.341 -8.093 32.593 1.00 82.81 125 ILE A O 1
ATOM 977 N N . ASP A 1 126 ? -22.172 -9.903 33.631 1.00 82.38 126 ASP A N 1
ATOM 978 C CA . ASP A 1 126 ? -21.025 -10.772 33.342 1.00 82.38 126 ASP A CA 1
ATOM 979 C C . ASP A 1 126 ? -20.921 -11.080 31.837 1.00 82.38 126 ASP A C 1
ATOM 981 O O . ASP A 1 126 ? -19.837 -10.987 31.261 1.00 82.38 126 ASP A O 1
ATOM 985 N N . ASP A 1 127 ? -22.055 -11.338 31.177 1.00 83.44 127 ASP A N 1
ATOM 986 C CA . ASP A 1 127 ? -22.154 -11.561 29.726 1.00 83.44 127 ASP A CA 1
ATOM 987 C C . ASP A 1 127 ? -21.742 -10.304 28.933 1.00 83.44 127 ASP A C 1
ATOM 989 O O . ASP A 1 127 ? -21.123 -10.376 27.863 1.00 83.44 127 ASP A O 1
ATOM 993 N N . LEU A 1 128 ? -22.080 -9.121 29.461 1.00 82.81 128 LEU A N 1
ATOM 994 C CA . LEU A 1 128 ? -21.620 -7.851 28.910 1.00 82.81 128 LEU A CA 1
ATOM 995 C C . LEU A 1 128 ? -20.117 -7.658 29.166 1.00 82.81 128 LEU A C 1
ATOM 997 O O . LEU A 1 128 ? -19.424 -7.171 28.278 1.00 82.81 128 LEU A O 1
ATOM 1001 N N . ALA A 1 129 ? -19.596 -8.056 30.330 1.00 80.56 129 ALA A N 1
ATOM 1002 C CA . ALA A 1 129 ? -18.193 -7.848 30.699 1.00 80.56 129 ALA A CA 1
ATOM 1003 C C . ALA A 1 129 ? -17.239 -8.756 29.907 1.00 80.56 129 ALA A C 1
ATOM 1005 O O . ALA A 1 129 ? -16.060 -8.439 29.754 1.00 80.56 129 ALA A O 1
ATOM 1006 N N . GLU A 1 130 ? -17.746 -9.867 29.366 1.00 81.44 130 GLU A N 1
ATOM 1007 C CA . GLU A 1 130 ? -16.999 -10.742 28.460 1.00 81.44 130 GLU A CA 1
ATOM 1008 C C . GLU A 1 130 ? -16.702 -10.070 27.108 1.00 81.44 130 GLU A C 1
ATOM 1010 O O . GLU A 1 130 ? -15.641 -10.286 26.519 1.00 81.44 130 GLU A O 1
ATOM 1015 N N . ASN A 1 131 ? -17.621 -9.231 26.619 1.00 80.12 131 ASN A N 1
ATOM 1016 C CA . ASN A 1 131 ? -17.556 -8.647 25.274 1.00 80.12 131 ASN A CA 1
ATOM 1017 C C . ASN A 1 131 ? -17.211 -7.152 25.262 1.00 80.12 131 ASN A C 1
ATOM 1019 O O . ASN A 1 131 ? -16.753 -6.630 24.242 1.00 80.12 131 ASN A O 1
ATOM 1023 N N . PHE A 1 132 ? -17.436 -6.458 26.376 1.00 79.19 132 PHE A N 1
ATOM 1024 C CA . PHE A 1 132 ? -17.284 -5.016 26.501 1.00 79.19 132 PHE A CA 1
ATOM 1025 C C . PHE A 1 132 ? -16.423 -4.675 27.713 1.00 79.19 132 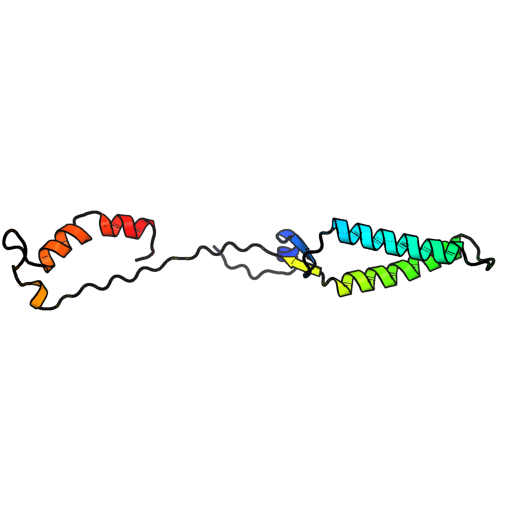PHE A C 1
ATOM 1027 O O . PHE A 1 132 ? -16.514 -5.312 28.760 1.00 79.19 132 PHE A O 1
ATOM 1034 N N . GLN A 1 133 ? -15.619 -3.620 27.590 1.00 72.06 133 GLN A N 1
ATOM 1035 C CA . GLN A 1 133 ? -15.068 -2.974 28.777 1.00 72.06 133 GLN A CA 1
ATOM 1036 C C . GLN A 1 133 ? -16.166 -2.086 29.372 1.00 72.06 133 GLN A C 1
ATOM 1038 O O . GLN A 1 133 ? -16.581 -1.109 28.736 1.00 72.06 133 GLN A O 1
ATOM 1043 N N . ILE A 1 134 ? -16.649 -2.468 30.556 1.00 70.19 134 ILE A N 1
ATOM 1044 C CA . ILE A 1 134 ? -17.688 -1.777 31.337 1.00 70.19 134 ILE A CA 1
ATOM 1045 C C . ILE A 1 134 ? -17.101 -1.224 32.633 1.00 70.19 134 ILE A C 1
ATOM 1047 O O . ILE A 1 134 ? -16.225 -1.905 33.214 1.00 70.19 134 ILE A O 1
#

Foldseek 3Di:
DDPDDDDPVNLVVQWDKAFPVRDDPVNLVVVLVVLLVVLLVVLVPDPDPDDPVVSVVVSVVVSVVVSVVVCVVRHIDTDHDDDDPPQAADDDDDDPDPQQCQQPDPPSHGVVVVCCCCVVVPCVVVVCVVRHPD